Protein AF-A0A6I1JKS5-F1 (afdb_monomer)

Foldseek 3Di:
DDDDDDDPPPDCPVVNVVVVVVLVVVVVVLPVQAAEPAQCVLVVLVCVVVVVDPPGHYDYDYDPVSVVVCVVVVRDDDDRDDDPPPPD

pLDDT: mean 74.27, std 14.42, range [39.34, 89.5]

Structure (mmCIF, N/CA/C/O backbone):
data_AF-A0A6I1JKS5-F1
#
_entry.id   AF-A0A6I1JKS5-F1
#
loop_
_atom_site.group_PDB
_atom_site.id
_atom_site.type_symbol
_atom_site.label_atom_id
_atom_site.label_alt_id
_atom_site.label_comp_id
_atom_site.label_asym_id
_atom_site.label_entity_id
_atom_site.label_seq_id
_atom_site.pdbx_PDB_ins_code
_atom_site.Cartn_x
_atom_site.Cartn_y
_atom_site.Cartn_z
_atom_site.occupancy
_atom_site.B_iso_or_equiv
_atom_site.auth_seq_id
_atom_site.auth_comp_id
_atom_site.auth_asym_id
_atom_site.auth_atom_id
_atom_site.pdbx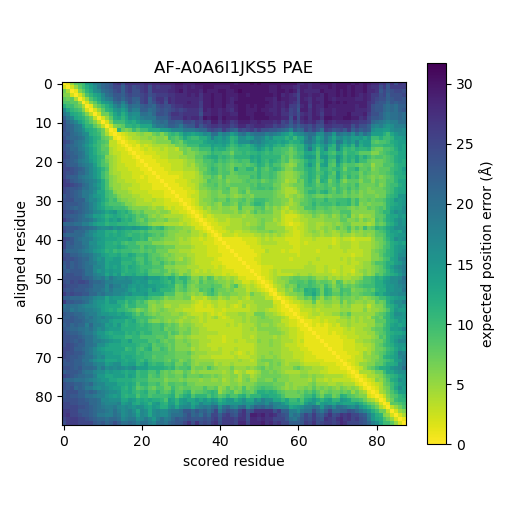_PDB_model_num
ATOM 1 N N . MET A 1 1 ? 25.640 -41.865 -11.347 1.00 48.91 1 MET A N 1
ATOM 2 C CA . MET A 1 1 ? 25.903 -40.698 -12.216 1.00 48.91 1 MET A CA 1
ATOM 3 C C . MET A 1 1 ? 25.308 -39.472 -11.533 1.00 48.91 1 MET A C 1
ATOM 5 O O . MET A 1 1 ? 24.127 -39.548 -11.217 1.00 48.91 1 MET A O 1
ATOM 9 N N . PRO A 1 2 ? 26.077 -38.418 -11.210 1.00 43.12 2 PRO A N 1
ATOM 10 C CA . PRO A 1 2 ? 25.520 -37.168 -10.687 1.00 43.12 2 PRO A CA 1
ATOM 11 C C . PRO A 1 2 ? 24.959 -36.306 -11.835 1.00 43.12 2 PRO A C 1
ATOM 13 O O . PRO A 1 2 ? 25.575 -36.218 -12.896 1.00 43.12 2 PRO A O 1
ATOM 16 N N . ALA A 1 3 ? 23.770 -35.729 -11.636 1.00 49.88 3 ALA A N 1
ATOM 17 C CA . ALA A 1 3 ? 23.070 -34.871 -12.598 1.00 49.88 3 ALA A CA 1
ATOM 18 C C . ALA A 1 3 ? 23.644 -33.430 -12.611 1.00 49.88 3 ALA A C 1
ATOM 20 O O . ALA A 1 3 ? 24.234 -33.015 -11.611 1.00 49.88 3 ALA A O 1
ATOM 21 N N . PRO A 1 4 ? 23.533 -32.695 -13.735 1.00 51.25 4 PRO A N 1
ATOM 22 C CA . PRO A 1 4 ? 24.479 -31.648 -14.115 1.00 51.25 4 PRO A CA 1
ATOM 23 C C . PRO A 1 4 ? 24.050 -30.211 -13.766 1.00 51.25 4 PRO A C 1
ATOM 25 O O . PRO A 1 4 ? 22.873 -29.917 -13.616 1.00 51.25 4 PRO A O 1
ATOM 28 N N . ALA A 1 5 ? 25.070 -29.346 -13.765 1.00 43.94 5 ALA A N 1
ATOM 29 C CA . ALA A 1 5 ? 25.098 -27.963 -14.252 1.00 43.94 5 ALA A CA 1
ATOM 30 C C . ALA A 1 5 ? 24.183 -26.912 -13.599 1.00 43.94 5 ALA A C 1
ATOM 32 O O . ALA A 1 5 ? 23.003 -26.792 -13.900 1.00 43.94 5 ALA A O 1
ATOM 33 N N . ALA A 1 6 ? 24.828 -26.042 -12.815 1.00 50.00 6 ALA A N 1
ATOM 34 C CA . ALA A 1 6 ? 24.393 -24.672 -12.593 1.00 50.00 6 ALA A CA 1
ATOM 35 C C . ALA A 1 6 ? 24.126 -23.978 -13.940 1.00 50.00 6 ALA A C 1
ATOM 37 O O . ALA A 1 6 ? 25.016 -23.887 -14.790 1.00 50.00 6 ALA A O 1
ATOM 38 N N . GLU A 1 7 ? 22.895 -23.514 -14.130 1.00 43.50 7 GLU A N 1
ATOM 39 C CA . GLU A 1 7 ? 22.498 -22.702 -15.273 1.00 43.50 7 GLU A CA 1
ATOM 40 C C . GLU A 1 7 ? 23.304 -21.392 -15.301 1.0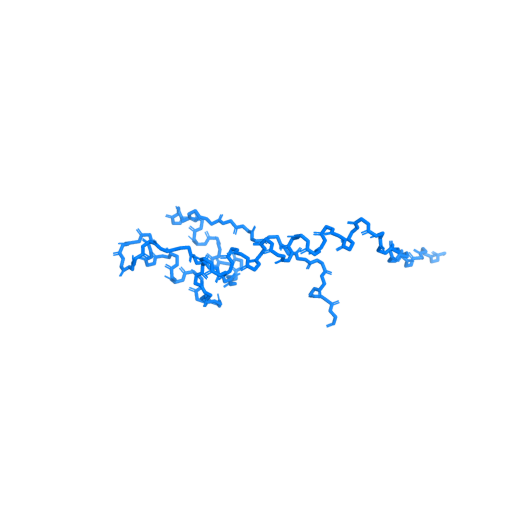0 43.50 7 GLU A C 1
ATOM 42 O O . GLU A 1 7 ? 23.488 -20.750 -14.260 1.00 43.50 7 GLU A O 1
ATOM 47 N N . PRO A 1 8 ? 23.813 -20.977 -16.474 1.00 45.81 8 PRO A N 1
ATOM 48 C CA . PRO A 1 8 ? 24.497 -19.708 -16.601 1.00 45.81 8 PRO A CA 1
ATOM 49 C C . PRO A 1 8 ? 23.453 -18.613 -16.395 1.00 45.81 8 PRO A 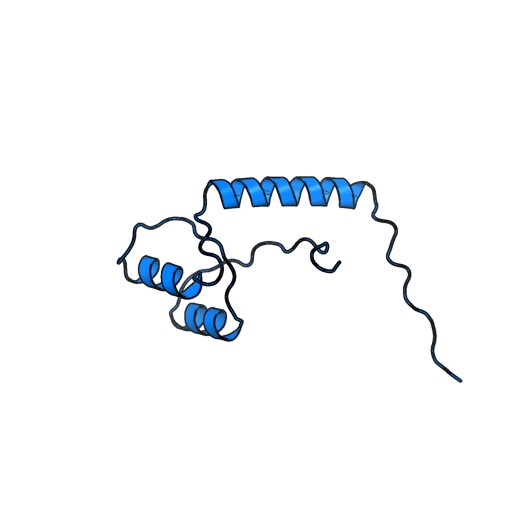C 1
ATOM 51 O O . PRO A 1 8 ? 22.511 -18.492 -17.175 1.00 45.81 8 PRO A O 1
ATOM 54 N N . VAL A 1 9 ? 23.626 -17.819 -15.340 1.00 49.88 9 VAL A N 1
ATOM 55 C CA . VAL A 1 9 ? 23.001 -16.501 -15.201 1.00 49.88 9 VAL A CA 1
ATOM 56 C C . VAL A 1 9 ? 23.192 -15.769 -16.526 1.00 49.88 9 VAL A C 1
ATOM 58 O O . VAL A 1 9 ? 24.308 -15.393 -16.891 1.00 49.88 9 VAL A O 1
ATOM 61 N N . ALA A 1 10 ? 22.106 -15.702 -17.295 1.00 53.22 10 ALA A N 1
ATOM 62 C CA . ALA A 1 10 ? 22.085 -15.160 -18.636 1.00 53.22 10 ALA A CA 1
ATOM 63 C C . ALA A 1 10 ? 22.686 -13.756 -18.605 1.00 53.22 10 ALA A C 1
ATOM 65 O O . ALA A 1 10 ? 22.348 -12.935 -17.752 1.00 53.22 10 ALA A O 1
ATOM 66 N N . MET A 1 11 ? 23.618 -13.510 -19.522 1.00 51.09 11 MET A N 1
ATOM 67 C CA . MET A 1 11 ? 24.187 -12.193 -19.774 1.00 51.09 11 MET A CA 1
ATOM 68 C C . MET A 1 11 ? 23.027 -11.202 -19.903 1.00 51.09 11 MET A C 1
ATOM 70 O O . MET A 1 11 ? 22.229 -11.328 -20.831 1.00 51.09 11 MET A O 1
ATOM 74 N N . VAL A 1 12 ? 22.905 -10.269 -18.951 1.00 56.88 12 VAL A N 1
ATOM 75 C CA . VAL A 1 12 ? 21.843 -9.256 -18.936 1.00 56.88 12 VAL A CA 1
ATOM 76 C C . VAL A 1 12 ? 21.905 -8.526 -20.272 1.00 56.88 12 VAL A C 1
ATOM 78 O O . VAL A 1 12 ? 22.854 -7.787 -20.540 1.00 56.88 12 VAL A O 1
ATOM 81 N N . SER A 1 13 ? 20.939 -8.791 -21.149 1.00 67.38 13 SER A N 1
ATOM 82 C CA . SER A 1 13 ? 20.921 -8.181 -22.476 1.00 67.38 13 SER A CA 1
ATOM 83 C C . SER A 1 13 ? 20.772 -6.660 -22.319 1.00 67.38 13 SER A C 1
ATOM 85 O O . SER A 1 13 ? 20.116 -6.213 -21.377 1.00 67.38 13 SER A O 1
ATOM 87 N N . PRO A 1 14 ? 21.307 -5.822 -23.224 1.00 67.56 14 PRO A N 1
ATOM 88 C CA . PRO A 1 14 ? 21.124 -4.364 -23.151 1.00 67.56 14 PRO A CA 1
ATOM 89 C C . PRO A 1 14 ? 19.637 -3.962 -23.072 1.00 67.56 14 PRO A C 1
ATOM 91 O O . PRO A 1 14 ? 19.282 -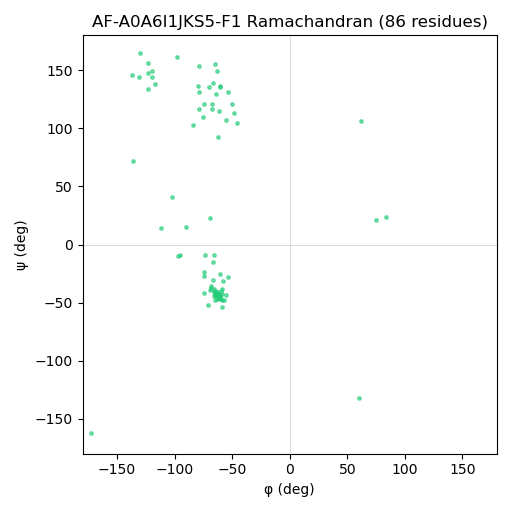2.974 -22.434 1.00 67.56 14 PRO A O 1
ATOM 94 N N . VAL A 1 15 ? 18.756 -4.796 -23.633 1.00 69.81 15 VAL A N 1
ATOM 95 C CA . VAL A 1 15 ? 17.294 -4.693 -23.522 1.00 69.81 15 VAL A CA 1
ATOM 96 C C . VAL A 1 15 ? 16.798 -4.853 -22.078 1.00 69.81 15 VAL A C 1
ATOM 98 O O . VAL A 1 15 ? 15.924 -4.106 -21.649 1.00 69.81 15 VAL A O 1
ATOM 101 N N . GLU A 1 16 ? 17.362 -5.775 -21.293 1.00 68.06 16 GLU A N 1
ATOM 102 C CA . GLU A 1 16 ? 17.030 -5.922 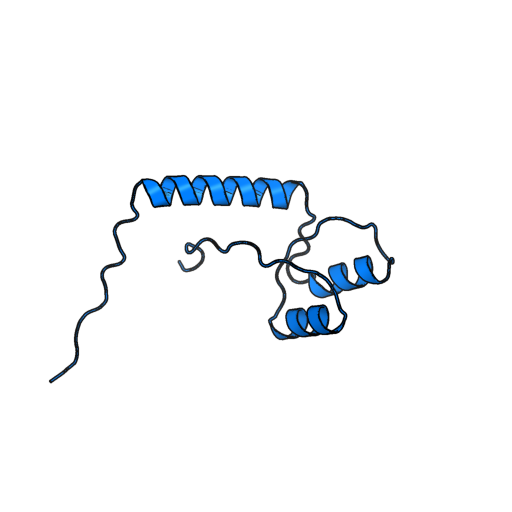-19.871 1.00 68.06 16 GLU A CA 1
ATOM 103 C C . GLU A 1 16 ? 17.522 -4.738 -19.044 1.00 68.06 16 GLU A C 1
ATOM 105 O O . GLU A 1 16 ? 16.832 -4.336 -18.112 1.00 68.06 16 GLU A O 1
ATOM 110 N N . GLN A 1 17 ? 18.678 -4.153 -19.368 1.00 71.75 17 GLN A N 1
ATOM 111 C CA . GLN A 1 17 ? 19.150 -2.955 -18.668 1.00 71.75 17 GLN A CA 1
ATOM 112 C C . GLN A 1 17 ? 18.227 -1.758 -18.920 1.00 71.75 17 GLN A C 1
ATOM 114 O O . GLN A 1 17 ? 17.849 -1.071 -17.970 1.00 71.75 17 GLN A O 1
ATOM 119 N N . GLU A 1 18 ? 17.813 -1.539 -20.171 1.00 76.81 18 GLU A N 1
ATOM 120 C CA . GLU A 1 18 ? 16.875 -0.463 -20.508 1.00 76.81 18 GLU A CA 1
ATOM 121 C C . GLU A 1 18 ? 15.493 -0.698 -19.878 1.00 76.81 18 GLU A C 1
ATOM 123 O O . GLU A 1 18 ? 14.892 0.224 -19.320 1.00 76.81 18 GLU A O 1
ATOM 128 N N . LEU A 1 19 ? 15.008 -1.942 -19.895 1.00 78.06 19 LEU A N 1
ATOM 129 C CA . LEU A 1 19 ? 13.749 -2.312 -19.254 1.00 78.06 19 LEU A CA 1
ATOM 130 C C . LEU A 1 19 ? 13.810 -2.106 -17.733 1.00 78.06 19 LEU A C 1
ATOM 132 O O . LEU A 1 19 ? 12.890 -1.527 -17.162 1.00 78.06 19 LEU A O 1
ATOM 136 N N . ARG A 1 20 ? 14.906 -2.503 -17.072 1.00 74.50 20 ARG A N 1
ATOM 137 C CA . ARG A 1 20 ? 15.124 -2.265 -15.633 1.00 74.50 20 ARG A CA 1
ATOM 138 C C . ARG A 1 20 ? 15.138 -0.775 -15.303 1.00 74.50 20 ARG A C 1
ATOM 140 O O . ARG A 1 20 ? 14.527 -0.382 -14.311 1.00 74.50 20 ARG A O 1
ATOM 147 N N . ALA A 1 21 ? 15.804 0.046 -16.117 1.00 79.56 21 ALA A N 1
ATOM 148 C CA . ALA A 1 21 ? 15.841 1.495 -15.925 1.00 79.56 21 ALA A CA 1
ATOM 149 C C . ALA A 1 21 ? 14.434 2.105 -16.022 1.00 79.56 21 ALA A C 1
ATOM 151 O O . ALA A 1 21 ? 14.026 2.842 -15.127 1.00 79.56 21 ALA A O 1
ATOM 152 N N . LYS A 1 22 ? 13.654 1.709 -17.036 1.00 79.00 22 LYS A N 1
ATOM 153 C CA . LYS A 1 22 ? 12.257 2.141 -17.199 1.00 79.00 22 LYS A CA 1
ATOM 154 C C . LYS A 1 22 ? 11.354 1.672 -16.055 1.00 79.00 22 LYS A C 1
ATOM 156 O O . LYS A 1 22 ? 10.556 2.458 -15.560 1.00 79.00 22 LYS A O 1
ATOM 161 N N . ILE A 1 23 ? 11.491 0.425 -15.590 1.00 79.31 23 ILE A N 1
ATOM 162 C CA . ILE A 1 23 ? 10.718 -0.090 -14.443 1.00 79.31 23 ILE A CA 1
ATOM 163 C C . ILE A 1 23 ? 11.092 0.657 -13.158 1.00 79.31 23 ILE A C 1
ATOM 165 O O . ILE A 1 23 ? 10.210 0.972 -12.362 1.00 79.31 23 ILE A O 1
ATOM 169 N N . ARG A 1 24 ? 12.379 0.965 -12.950 1.00 78.38 24 ARG A N 1
ATOM 170 C CA . ARG A 1 24 ? 12.832 1.756 -11.799 1.00 78.38 24 ARG A CA 1
ATOM 171 C C . ARG A 1 24 ? 12.255 3.166 -11.834 1.00 78.38 24 ARG A C 1
ATOM 173 O O . ARG A 1 24 ? 11.734 3.602 -10.819 1.00 78.38 24 ARG A O 1
ATOM 180 N N . GLU A 1 25 ? 12.308 3.840 -12.978 1.00 81.19 25 GLU A N 1
ATOM 181 C CA . GLU A 1 25 ? 11.739 5.182 -13.136 1.00 81.19 25 GLU A CA 1
ATOM 182 C C . GLU A 1 25 ? 10.222 5.178 -12.905 1.00 81.19 25 GLU A C 1
ATOM 184 O O . GLU A 1 25 ? 9.701 6.021 -12.176 1.00 81.19 25 GLU A O 1
ATOM 189 N N . LEU A 1 26 ? 9.517 4.175 -13.440 1.00 80.44 26 LEU A N 1
ATOM 190 C CA . LEU A 1 26 ? 8.088 3.992 -13.195 1.00 80.44 26 LEU A CA 1
ATOM 191 C C . LEU A 1 26 ? 7.808 3.776 -11.703 1.00 80.44 26 LEU A C 1
ATOM 193 O O . LEU A 1 26 ? 6.933 4.429 -11.141 1.00 80.44 26 LEU A O 1
ATOM 197 N N . ARG A 1 27 ? 8.582 2.901 -11.046 1.00 76.44 27 ARG A N 1
ATOM 198 C CA . ARG A 1 27 ? 8.491 2.668 -9.601 1.00 76.44 27 ARG A CA 1
ATOM 199 C C . ARG A 1 27 ? 8.743 3.957 -8.833 1.00 76.44 27 ARG A C 1
ATOM 201 O O . AR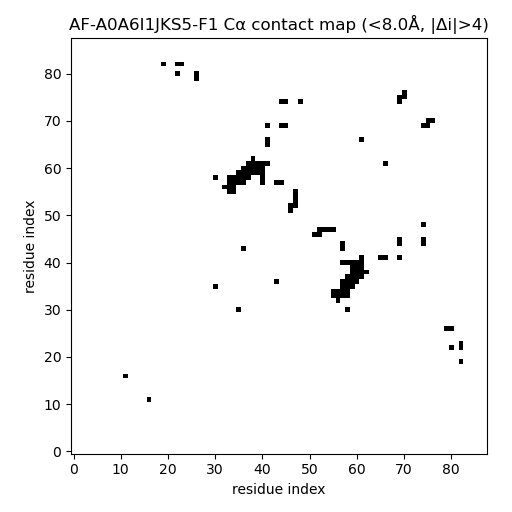G A 1 27 ? 7.953 4.272 -7.959 1.00 76.44 27 ARG A O 1
ATOM 208 N N . GLU A 1 28 ? 9.792 4.709 -9.150 1.00 78.81 28 GLU A N 1
ATOM 209 C CA . GLU A 1 28 ? 10.076 5.991 -8.502 1.00 78.81 28 GLU A CA 1
ATOM 210 C C . GLU A 1 28 ? 8.936 6.989 -8.682 1.00 78.81 28 GLU A C 1
ATOM 212 O O . GLU A 1 28 ? 8.589 7.683 -7.733 1.00 78.81 28 GLU A O 1
ATOM 217 N N . HIS A 1 29 ? 8.312 7.051 -9.858 1.00 80.38 29 HIS A N 1
ATOM 218 C CA . HIS A 1 29 ? 7.136 7.892 -10.057 1.00 80.38 29 HIS A CA 1
ATOM 219 C C . HIS A 1 29 ? 5.948 7.442 -9.210 1.00 80.38 29 HIS A C 1
ATOM 221 O O . HIS A 1 29 ? 5.308 8.288 -8.587 1.00 80.38 29 HIS A O 1
ATOM 227 N N . LEU A 1 30 ? 5.671 6.140 -9.140 1.00 76.12 30 LEU A N 1
ATOM 228 C CA . LEU A 1 30 ? 4.617 5.606 -8.275 1.00 76.12 30 LEU A CA 1
ATOM 229 C C . LEU A 1 30 ? 4.910 5.928 -6.807 1.00 76.12 30 LEU A C 1
ATOM 231 O O . LEU A 1 30 ? 4.047 6.448 -6.118 1.00 76.12 30 LEU A O 1
ATOM 235 N N . VAL A 1 31 ? 6.151 5.722 -6.367 1.00 76.19 31 VAL A N 1
ATOM 236 C CA . VAL A 1 31 ? 6.640 6.010 -5.011 1.00 76.19 31 VAL A CA 1
ATOM 237 C C . VAL A 1 31 ? 6.652 7.506 -4.688 1.00 76.19 31 VAL A C 1
ATOM 239 O O . VAL A 1 31 ? 6.467 7.880 -3.544 1.00 76.19 31 VAL A O 1
ATOM 242 N N . ARG A 1 32 ? 6.854 8.397 -5.661 1.00 78.38 32 ARG A N 1
ATOM 243 C CA . ARG A 1 32 ? 6.752 9.849 -5.424 1.00 78.38 32 ARG A CA 1
ATOM 244 C C . ARG A 1 32 ? 5.314 10.323 -5.278 1.00 78.38 32 ARG A C 1
ATOM 246 O O . ARG A 1 32 ? 5.087 11.348 -4.646 1.00 78.38 32 ARG A O 1
ATOM 253 N N . ASN A 1 33 ? 4.370 9.615 -5.891 1.00 80.19 33 ASN A N 1
ATOM 254 C CA . ASN A 1 33 ? 2.944 9.925 -5.807 1.00 80.19 33 ASN A CA 1
ATOM 255 C C . ASN A 1 33 ? 2.227 9.109 -4.717 1.00 80.19 33 ASN A C 1
ATOM 257 O O . ASN A 1 33 ? 1.064 9.383 -4.430 1.00 80.19 33 ASN A O 1
ATOM 261 N N . ALA A 1 34 ? 2.903 8.124 -4.121 1.00 81.94 34 ALA A N 1
ATOM 262 C CA . ALA A 1 34 ? 2.372 7.248 -3.089 1.00 81.94 34 ALA A CA 1
ATOM 263 C C . ALA A 1 34 ? 3.177 7.364 -1.790 1.00 81.94 34 ALA A C 1
ATOM 265 O O . ALA A 1 34 ? 4.394 7.496 -1.809 1.00 81.94 34 ALA A O 1
ATOM 266 N N . ASP A 1 35 ? 2.513 7.276 -0.645 1.00 84.50 35 ASP A N 1
ATOM 267 C CA . ASP A 1 35 ? 3.171 7.362 0.657 1.00 84.50 35 ASP A CA 1
ATOM 268 C C . ASP A 1 35 ? 3.855 6.030 1.018 1.00 84.50 35 ASP A C 1
ATOM 270 O O . ASP A 1 35 ? 3.256 4.956 0.881 1.00 84.50 35 ASP A O 1
ATOM 274 N N . HIS A 1 36 ? 5.122 6.088 1.448 1.00 83.31 36 HIS A N 1
ATOM 275 C CA . HIS A 1 36 ? 5.873 4.896 1.848 1.00 83.31 36 HIS A CA 1
ATOM 276 C C . HIS A 1 36 ? 5.570 4.526 3.296 1.00 83.31 36 HIS A C 1
ATOM 278 O O . HIS A 1 36 ? 6.131 5.097 4.234 1.0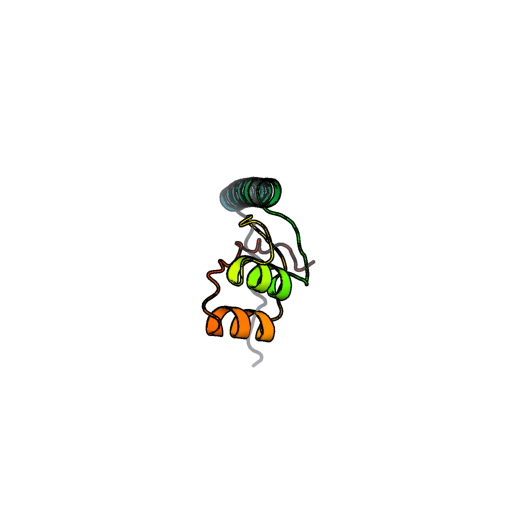0 83.31 36 HIS A O 1
ATOM 284 N N . VAL A 1 37 ? 4.746 3.502 3.469 1.00 84.44 37 VAL A N 1
ATOM 285 C CA . VAL A 1 37 ? 4.307 3.047 4.794 1.00 84.44 37 VAL A CA 1
ATOM 286 C C . VAL A 1 37 ? 5.139 1.869 5.319 1.00 84.44 37 VAL A C 1
ATOM 288 O O . VAL A 1 37 ? 5.072 1.549 6.508 1.00 84.44 37 VAL A O 1
ATOM 291 N N . GLY A 1 38 ? 5.986 1.271 4.468 1.00 83.62 38 GLY A N 1
ATOM 292 C CA . GLY A 1 38 ? 6.840 0.131 4.823 1.00 83.62 38 GLY A CA 1
ATOM 293 C C . GLY A 1 38 ? 5.999 -1.060 5.279 1.00 83.62 38 GLY A C 1
ATOM 294 O O . GLY A 1 38 ? 5.000 -1.373 4.637 1.00 83.62 38 GLY A O 1
ATOM 295 N N . ASP A 1 39 ? 6.360 -1.672 6.405 1.00 84.56 39 ASP A N 1
ATOM 296 C CA . ASP A 1 39 ? 5.647 -2.805 7.020 1.00 84.56 39 ASP A CA 1
ATOM 297 C C . ASP A 1 39 ? 4.237 -2.456 7.534 1.00 84.56 39 ASP A C 1
ATOM 299 O O . ASP A 1 39 ? 3.474 -3.335 7.911 1.00 84.56 39 ASP A O 1
ATOM 303 N N . ARG A 1 40 ? 3.855 -1.170 7.555 1.00 85.12 40 ARG A N 1
ATOM 304 C CA . ARG A 1 40 ? 2.516 -0.719 7.984 1.00 85.12 40 ARG A CA 1
ATOM 305 C C . ARG A 1 40 ? 1.508 -0.658 6.839 1.00 85.12 40 ARG A C 1
ATOM 307 O O . ARG A 1 40 ? 0.457 -0.035 6.981 1.00 85.12 40 ARG A O 1
ATOM 314 N N . PHE A 1 41 ? 1.816 -1.288 5.705 1.00 88.44 41 PHE A N 1
ATOM 315 C CA . PHE A 1 41 ? 0.928 -1.305 4.545 1.00 88.44 41 PHE A CA 1
ATOM 316 C C . PHE A 1 41 ? -0.462 -1.826 4.892 1.00 88.44 41 PHE A C 1
ATOM 318 O O . PHE A 1 41 ? -1.447 -1.207 4.503 1.00 88.44 41 PHE A O 1
ATOM 325 N N . ALA A 1 42 ? -0.545 -2.902 5.673 1.00 88.62 42 ALA A N 1
ATOM 326 C CA . ALA A 1 42 ? -1.826 -3.495 6.019 1.00 88.62 42 ALA A CA 1
ATOM 327 C C . ALA A 1 42 ? -2.698 -2.568 6.874 1.00 88.62 42 ALA A C 1
ATOM 329 O O . ALA A 1 42 ? -3.859 -2.319 6.557 1.00 88.62 42 ALA A O 1
ATOM 330 N N . GLU A 1 43 ? -2.117 -1.988 7.921 1.00 88.31 43 GLU A N 1
ATOM 331 C CA . GLU A 1 43 ? -2.814 -1.041 8.791 1.00 88.31 43 GLU A CA 1
ATOM 332 C C . GLU A 1 43 ? -3.294 0.203 8.036 1.00 88.31 43 GLU A C 1
ATOM 334 O O . GLU A 1 43 ? -4.435 0.628 8.201 1.00 88.31 43 GLU A O 1
ATOM 339 N N . GLU A 1 44 ? -2.436 0.797 7.206 1.00 88.38 44 GLU A N 1
ATOM 340 C CA . GLU A 1 44 ? -2.791 2.011 6.469 1.00 88.38 44 GLU A CA 1
ATOM 341 C C . GLU A 1 44 ? -3.836 1.721 5.389 1.00 88.38 44 GLU A C 1
ATOM 343 O O . GLU A 1 44 ? -4.772 2.502 5.229 1.00 88.38 44 GLU A O 1
ATOM 348 N N . ALA A 1 45 ? -3.736 0.580 4.701 1.00 87.06 45 ALA A N 1
ATOM 349 C CA . ALA A 1 45 ? -4.717 0.183 3.698 1.00 87.06 45 ALA A CA 1
ATOM 350 C C . ALA A 1 45 ? -6.106 -0.030 4.320 1.00 87.06 45 ALA A C 1
ATOM 352 O O . ALA A 1 45 ? -7.102 0.445 3.771 1.00 87.06 45 ALA A O 1
ATOM 353 N N . ARG A 1 46 ? -6.164 -0.646 5.510 1.00 87.75 46 ARG A N 1
ATOM 354 C CA . ARG A 1 46 ? -7.391 -0.746 6.314 1.00 87.75 46 ARG A CA 1
ATOM 355 C C . ARG A 1 46 ? -7.942 0.630 6.652 1.00 87.75 46 ARG A C 1
ATOM 357 O O . ARG A 1 46 ? -9.093 0.910 6.344 1.00 87.75 46 ARG A O 1
ATOM 364 N N . LYS A 1 47 ? -7.130 1.518 7.232 1.00 88.56 47 LYS A N 1
ATOM 365 C CA . LYS A 1 47 ? -7.585 2.861 7.632 1.00 88.56 47 LYS A CA 1
ATOM 366 C C . LYS A 1 47 ? -8.132 3.674 6.458 1.00 88.56 47 LYS A C 1
ATOM 368 O O . LYS A 1 47 ? -9.131 4.369 6.621 1.00 88.56 47 LYS A O 1
ATOM 373 N N . ILE A 1 48 ? -7.519 3.568 5.277 1.00 87.25 48 ILE A N 1
ATOM 374 C CA . ILE A 1 48 ? -8.017 4.218 4.054 1.00 87.25 48 ILE A CA 1
ATOM 375 C C . ILE A 1 48 ? -9.377 3.629 3.654 1.00 87.25 48 ILE A C 1
ATOM 377 O O . ILE A 1 48 ? -10.304 4.378 3.346 1.00 87.25 48 ILE A O 1
ATOM 381 N N . HIS A 1 49 ? -9.520 2.303 3.717 1.00 84.50 49 HIS A N 1
ATOM 382 C CA . HIS A 1 49 ? -10.768 1.604 3.407 1.00 84.50 49 HIS A CA 1
ATOM 383 C C . HIS A 1 49 ? -11.904 1.946 4.389 1.00 84.50 49 HIS A C 1
ATOM 385 O O . HIS A 1 49 ? -13.024 2.222 3.963 1.00 84.50 49 HIS A O 1
ATOM 391 N N . TYR A 1 50 ? -11.615 2.007 5.694 1.00 85.12 50 TYR A N 1
ATOM 392 C CA . TYR A 1 50 ? -12.571 2.421 6.730 1.00 85.12 50 TYR A CA 1
ATOM 393 C C . TYR A 1 50 ? -12.855 3.936 6.729 1.00 85.12 50 TYR A C 1
ATOM 395 O O . TYR A 1 50 ? -13.769 4.388 7.419 1.00 85.12 50 TYR A O 1
ATOM 403 N N . GLY A 1 51 ? -12.108 4.729 5.953 1.00 85.50 51 GLY A N 1
ATOM 404 C CA . GLY A 1 51 ? -12.254 6.185 5.890 1.00 85.50 51 GLY A CA 1
ATOM 405 C C . GLY A 1 51 ? -11.692 6.924 7.109 1.00 85.50 51 GLY A C 1
ATOM 406 O O . GLY A 1 51 ? -12.078 8.063 7.368 1.00 85.50 51 GLY A O 1
ATOM 407 N N . GLU A 1 52 ? -10.791 6.293 7.863 1.00 82.94 52 GLU A N 1
ATOM 408 C CA . GLU A 1 52 ? -10.067 6.920 8.974 1.00 82.94 52 GLU A CA 1
ATOM 409 C C . GLU A 1 52 ? -8.964 7.874 8.487 1.00 82.94 52 GLU A C 1
ATOM 411 O O . GLU A 1 52 ? -8.581 8.795 9.212 1.00 82.94 52 GLU A O 1
ATOM 416 N N . THR A 1 53 ? -8.453 7.683 7.265 1.00 80.19 53 THR A N 1
ATOM 417 C CA . THR A 1 53 ? -7.423 8.539 6.652 1.00 80.19 53 THR A CA 1
ATOM 418 C C . THR A 1 53 ? -7.814 8.989 5.242 1.00 80.19 53 THR A C 1
ATOM 420 O O . THR A 1 53 ? -8.739 8.457 4.626 1.00 80.19 53 THR A O 1
ATOM 423 N N . GLU A 1 54 ? -7.124 10.010 4.720 1.00 75.94 54 GLU A N 1
ATOM 424 C CA . GLU A 1 54 ? -7.312 10.457 3.336 1.00 75.94 54 GLU A CA 1
ATOM 425 C C . GLU A 1 54 ? -6.977 9.338 2.340 1.00 75.94 54 GLU A C 1
ATOM 427 O O . GLU A 1 54 ? -5.943 8.678 2.457 1.00 75.94 54 GLU A O 1
ATOM 432 N N . HIS A 1 55 ? -7.828 9.177 1.319 1.00 73.44 55 HIS A N 1
ATOM 433 C CA . HIS A 1 55 ? -7.583 8.286 0.185 1.00 73.44 55 HIS A CA 1
ATOM 434 C C . HIS A 1 55 ? -6.341 8.747 -0.585 1.00 73.44 55 HIS A C 1
ATOM 436 O O . HIS A 1 55 ? -6.406 9.585 -1.485 1.00 73.44 55 HIS A O 1
ATOM 442 N N . ARG A 1 56 ? -5.194 8.183 -0.215 1.00 81.56 56 ARG A N 1
ATOM 443 C CA . ARG A 1 56 ? -3.895 8.404 -0.849 1.00 81.56 56 ARG A CA 1
ATOM 444 C C . ARG A 1 56 ? -3.355 7.084 -1.374 1.00 81.56 56 ARG A C 1
ATOM 446 O O . ARG A 1 56 ? -3.614 6.027 -0.806 1.00 81.56 56 ARG A O 1
ATOM 453 N N . SER A 1 57 ? -2.586 7.145 -2.458 1.00 81.06 57 SER A N 1
ATOM 454 C CA . SER A 1 57 ? -1.828 5.971 -2.891 1.00 81.06 57 SER A CA 1
ATOM 455 C C . SER A 1 57 ? -0.805 5.651 -1.805 1.00 81.06 57 SER A C 1
ATOM 457 O O . SER A 1 57 ? -0.092 6.546 -1.362 1.00 81.06 57 SER A O 1
ATOM 459 N N . ILE A 1 58 ? -0.741 4.403 -1.357 1.00 84.19 58 ILE A N 1
ATOM 460 C CA . ILE A 1 58 ? 0.261 3.942 -0.394 1.00 84.19 58 ILE A CA 1
ATOM 461 C C . ILE A 1 58 ? 1.023 2.773 -0.994 1.00 84.19 58 ILE A C 1
ATOM 463 O O . ILE A 1 58 ? 0.473 1.981 -1.762 1.00 84.19 58 ILE A O 1
ATOM 467 N N . PHE A 1 59 ? 2.297 2.657 -0.648 1.00 84.50 59 PHE A N 1
ATOM 468 C CA . PHE A 1 59 ? 3.083 1.485 -0.988 1.00 84.50 59 PHE A CA 1
ATOM 469 C C . PHE A 1 59 ? 3.930 1.056 0.199 1.00 84.50 59 PHE A C 1
ATOM 471 O O . PHE A 1 59 ? 4.421 1.867 0.987 1.00 84.50 59 PHE A O 1
ATOM 478 N N . GLY A 1 60 ? 4.118 -0.246 0.317 1.00 85.00 60 GLY A N 1
ATOM 479 C CA . GLY A 1 60 ? 4.878 -0.811 1.408 1.00 85.00 60 GLY A CA 1
ATOM 480 C C . GLY A 1 60 ? 5.090 -2.296 1.215 1.00 85.00 60 GLY A C 1
ATOM 481 O O . GLY A 1 60 ? 4.970 -2.829 0.109 1.00 85.00 60 GLY A O 1
ATOM 482 N N . GLN A 1 61 ? 5.432 -2.939 2.313 1.00 83.50 61 GLN A N 1
ATOM 483 C CA . GLN A 1 61 ? 5.636 -4.365 2.405 1.00 83.50 61 GLN A CA 1
ATOM 484 C C . GLN A 1 61 ? 4.589 -4.905 3.375 1.00 83.50 61 GLN A C 1
ATOM 486 O O . GLN A 1 61 ? 4.285 -4.279 4.383 1.00 83.50 61 GLN A O 1
ATOM 491 N N . ALA A 1 62 ? 3.996 -6.035 3.030 1.00 85.69 62 ALA A N 1
ATOM 492 C CA . ALA A 1 62 ? 3.073 -6.744 3.897 1.00 85.69 62 ALA A CA 1
ATOM 493 C C . ALA A 1 62 ? 3.504 -8.201 3.927 1.00 85.69 62 ALA A C 1
ATOM 495 O O . ALA A 1 62 ? 3.978 -8.744 2.917 1.00 85.69 62 ALA A O 1
ATOM 496 N N . THR A 1 63 ? 3.348 -8.838 5.079 1.00 86.44 63 THR A N 1
ATOM 497 C CA . THR A 1 63 ? 3.507 -10.285 5.162 1.00 86.44 63 THR A CA 1
ATOM 498 C C . THR A 1 63 ? 2.421 -10.975 4.327 1.00 86.44 63 THR A C 1
ATOM 500 O O . THR A 1 63 ? 1.360 -10.405 4.072 1.00 86.44 63 THR A O 1
ATOM 503 N N . PRO A 1 64 ? 2.654 -12.213 3.859 1.00 84.44 64 PRO A N 1
ATOM 504 C CA . PRO A 1 64 ? 1.644 -12.950 3.100 1.00 84.44 64 PRO A CA 1
ATOM 505 C C . PRO A 1 64 ? 0.352 -13.198 3.891 1.00 84.44 64 PRO A C 1
ATOM 507 O O . PRO A 1 64 ? -0.694 -13.378 3.275 1.00 84.44 64 PRO A O 1
ATOM 510 N N . ASP A 1 65 ? 0.428 -13.217 5.224 1.00 88.00 65 ASP A N 1
ATOM 511 C CA . ASP A 1 65 ? -0.736 -13.328 6.104 1.00 88.00 65 ASP A CA 1
ATOM 512 C C . ASP A 1 65 ? -1.549 -12.027 6.085 1.00 88.00 65 ASP A C 1
ATOM 514 O O . ASP A 1 65 ? -2.716 -12.039 5.705 1.00 88.00 65 ASP A O 1
ATOM 518 N N . GLU A 1 66 ? -0.891 -10.886 6.317 1.00 87.69 66 GLU A N 1
ATOM 519 C CA . GLU A 1 66 ? -1.514 -9.563 6.215 1.00 87.69 66 GLU A CA 1
ATOM 520 C C . GLU A 1 66 ? -2.113 -9.311 4.830 1.00 87.69 66 GLU A C 1
ATOM 522 O O . GLU A 1 66 ? -3.263 -8.909 4.720 1.00 87.69 66 GLU A O 1
ATOM 527 N N . ALA A 1 67 ? -1.377 -9.594 3.750 1.00 84.69 67 ALA A N 1
ATOM 528 C CA . ALA A 1 67 ? -1.887 -9.435 2.387 1.00 84.69 67 ALA A CA 1
ATOM 529 C C . ALA A 1 67 ? -3.156 -10.268 2.139 1.00 84.69 67 ALA A C 1
ATOM 531 O O . ALA A 1 67 ? -4.021 -9.872 1.357 1.00 84.69 67 ALA A O 1
ATOM 532 N N . ARG A 1 68 ? -3.275 -11.422 2.806 1.00 86.50 68 ARG A N 1
ATOM 533 C CA . ARG A 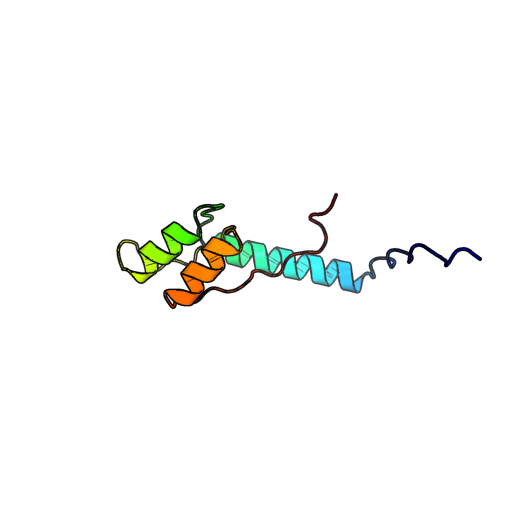1 68 ? -4.459 -12.274 2.730 1.00 86.50 68 ARG A CA 1
ATOM 534 C C . ARG A 1 68 ? -5.625 -11.685 3.510 1.00 86.50 68 ARG A C 1
ATOM 536 O O . ARG A 1 68 ? -6.730 -11.699 2.981 1.00 86.50 68 ARG A O 1
ATOM 543 N N . GLU A 1 69 ? -5.384 -11.144 4.700 1.00 89.50 69 GLU A N 1
ATOM 544 C CA . GLU A 1 69 ? -6.416 -10.426 5.455 1.00 89.50 69 GLU A CA 1
ATOM 545 C C . GLU A 1 69 ? -6.916 -9.193 4.693 1.00 89.50 69 GLU A C 1
ATOM 547 O O . GLU A 1 69 ? -8.120 -8.996 4.579 1.00 89.50 69 GLU A O 1
ATOM 552 N N . LEU A 1 70 ? -6.010 -8.414 4.089 1.00 86.88 70 LEU A N 1
ATOM 553 C CA . LEU A 1 70 ? -6.377 -7.265 3.256 1.00 86.88 70 LEU A CA 1
ATOM 554 C C . LEU A 1 70 ? -7.272 -7.683 2.086 1.00 86.88 70 LEU A C 1
ATOM 556 O O . LEU A 1 70 ? -8.263 -7.021 1.788 1.00 86.88 70 LEU A O 1
ATOM 560 N N . ALA A 1 71 ? -6.939 -8.798 1.433 1.00 86.00 71 ALA A N 1
ATOM 561 C CA . ALA A 1 71 ? -7.749 -9.329 0.345 1.00 86.00 71 ALA A CA 1
ATOM 562 C C . ALA A 1 71 ? -9.129 -9.811 0.830 1.00 86.00 71 ALA A C 1
ATOM 564 O O . ALA A 1 71 ? -10.113 -9.612 0.120 1.00 86.00 71 ALA A O 1
ATOM 565 N N . ASP A 1 72 ? -9.204 -10.426 2.015 1.00 87.62 72 ASP A N 1
ATOM 566 C CA . ASP A 1 72 ? -10.456 -10.903 2.625 1.00 87.62 72 ASP A CA 1
ATOM 567 C C . ASP A 1 72 ? -11.368 -9.740 3.049 1.00 87.62 72 ASP A C 1
ATOM 569 O O . ASP A 1 72 ? -12.576 -9.782 2.825 1.00 87.62 72 ASP A O 1
ATOM 573 N N . GLU A 1 73 ? -10.779 -8.649 3.548 1.00 84.00 73 GLU A N 1
ATOM 574 C CA . GLU A 1 73 ? -11.478 -7.388 3.830 1.00 84.00 73 GLU A CA 1
ATOM 575 C C . GLU A 1 73 ? -11.983 -6.677 2.563 1.00 84.00 73 GLU A C 1
ATOM 577 O O . GLU A 1 73 ? -12.836 -5.796 2.653 1.00 84.00 73 GLU A O 1
ATOM 582 N N . GLY A 1 74 ? -11.505 -7.061 1.375 1.00 82.69 74 GLY A N 1
ATOM 583 C CA . GLY A 1 74 ? -11.878 -6.425 0.109 1.00 82.69 74 GLY A CA 1
ATOM 584 C C . GLY A 1 74 ? -11.060 -5.172 -0.209 1.00 82.69 74 GLY A C 1
ATOM 585 O O . GLY A 1 74 ? -11.507 -4.309 -0.965 1.00 82.69 74 GLY A O 1
ATOM 586 N N . ILE A 1 75 ? -9.861 -5.060 0.358 1.00 84.19 75 ILE A N 1
ATOM 587 C CA . ILE A 1 75 ? -8.928 -3.975 0.067 1.00 84.19 75 ILE A CA 1
ATOM 588 C C . ILE A 1 75 ? -8.241 -4.277 -1.266 1.00 84.19 75 ILE A C 1
ATOM 590 O O . ILE A 1 75 ? -7.508 -5.256 -1.409 1.00 84.19 75 ILE A O 1
ATOM 594 N N . GLU A 1 76 ? -8.467 -3.419 -2.260 1.00 78.38 76 GLU A N 1
ATOM 595 C CA . GLU A 1 76 ? -7.830 -3.534 -3.570 1.00 78.38 76 GLU A CA 1
ATOM 596 C C . GLU A 1 76 ? -6.368 -3.083 -3.490 1.00 78.38 76 GLU A C 1
ATOM 598 O O . GLU A 1 76 ? -6.065 -1.898 -3.344 1.00 78.38 76 GLU A O 1
ATOM 603 N N . PHE A 1 77 ? -5.442 -4.034 -3.603 1.00 79.38 77 PHE A N 1
ATOM 604 C CA . PHE A 1 77 ? -4.012 -3.756 -3.689 1.00 79.38 77 PHE A CA 1
ATOM 605 C C . PHE A 1 77 ? -3.402 -4.345 -4.960 1.00 79.38 77 PHE A C 1
ATOM 607 O O . PHE A 1 77 ? -3.890 -5.313 -5.550 1.00 79.38 77 PHE A O 1
ATOM 614 N N . HIS A 1 78 ? -2.281 -3.762 -5.377 1.00 77.44 78 HIS A N 1
ATOM 615 C CA . HIS A 1 78 ? -1.515 -4.231 -6.521 1.00 77.44 78 HIS A CA 1
ATOM 616 C C . HIS A 1 78 ? -0.087 -4.548 -6.105 1.00 77.44 78 HIS A C 1
ATOM 618 O O . HIS A 1 78 ? 0.572 -3.764 -5.423 1.00 77.44 78 HIS A O 1
ATOM 624 N N . ALA A 1 79 ? 0.403 -5.704 -6.548 1.00 71.38 79 ALA A N 1
ATOM 625 C CA . ALA A 1 79 ? 1.799 -6.055 -6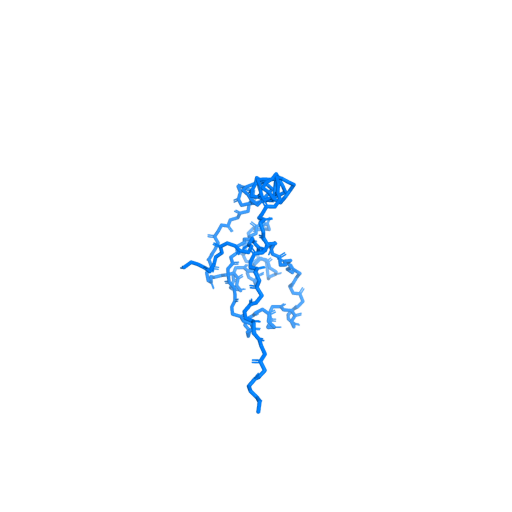.370 1.00 71.38 79 ALA A CA 1
ATOM 626 C C . ALA A 1 79 ? 2.662 -5.121 -7.225 1.00 71.38 79 ALA A C 1
ATOM 628 O O . ALA A 1 79 ? 2.522 -5.070 -8.450 1.00 71.38 79 ALA A O 1
ATOM 629 N N . LEU A 1 80 ? 3.569 -4.390 -6.578 1.00 69.50 80 LEU A N 1
ATOM 630 C CA . LEU A 1 80 ? 4.581 -3.635 -7.300 1.00 69.50 80 LEU A CA 1
ATOM 631 C C . LEU A 1 80 ? 5.534 -4.608 -8.012 1.00 69.50 80 LEU A C 1
ATOM 633 O O . LEU A 1 80 ? 5.927 -5.620 -7.424 1.00 69.50 80 LEU A O 1
ATOM 637 N N . PRO A 1 81 ? 5.942 -4.311 -9.258 1.00 63.28 81 PRO A N 1
ATOM 638 C CA . PRO A 1 81 ? 6.897 -5.140 -9.975 1.00 63.28 81 PRO A CA 1
ATOM 639 C C . PRO A 1 81 ? 8.229 -5.175 -9.215 1.00 63.28 81 PRO A C 1
ATOM 641 O O . PRO A 1 81 ? 8.913 -4.158 -9.068 1.00 63.28 81 PRO A O 1
ATOM 644 N N . VAL A 1 82 ? 8.595 -6.360 -8.724 1.00 60.25 82 VAL A N 1
ATOM 645 C CA . VAL A 1 82 ? 9.893 -6.603 -8.094 1.00 60.25 82 VAL A CA 1
ATOM 646 C C . VAL A 1 82 ? 10.963 -6.664 -9.178 1.00 60.25 82 VAL A C 1
ATOM 648 O O . VAL A 1 82 ? 10.892 -7.477 -10.100 1.00 60.25 82 VAL A O 1
ATOM 651 N N . LEU A 1 83 ? 11.961 -5.781 -9.095 1.00 56.91 83 LEU A N 1
ATOM 652 C CA . LEU A 1 83 ? 13.159 -5.957 -9.907 1.00 56.91 83 LEU A CA 1
ATOM 653 C C . LEU A 1 83 ? 13.913 -7.177 -9.352 1.00 56.91 83 LEU A C 1
ATOM 655 O O . LEU A 1 83 ? 14.080 -7.265 -8.137 1.00 56.91 83 LEU A O 1
ATOM 659 N N . PRO A 1 84 ? 14.416 -8.085 -10.204 1.00 51.03 84 PRO A N 1
ATOM 660 C CA . PRO A 1 84 ? 15.156 -9.280 -9.784 1.00 51.03 84 PRO A CA 1
ATOM 661 C C . PRO A 1 84 ? 16.548 -8.998 -9.174 1.00 51.03 84 PRO A C 1
ATOM 663 O O . PRO A 1 84 ? 17.400 -9.878 -9.176 1.00 51.03 84 PRO A O 1
ATOM 666 N N . ASP A 1 85 ? 16.792 -7.794 -8.653 1.00 48.91 85 ASP A N 1
ATOM 667 C CA . ASP A 1 85 ? 18.094 -7.341 -8.141 1.00 48.91 85 ASP A CA 1
ATOM 668 C C . ASP A 1 85 ? 18.111 -7.143 -6.611 1.00 48.91 85 ASP A C 1
ATOM 670 O O . ASP A 1 85 ? 19.033 -6.540 -6.086 1.00 48.91 85 ASP A O 1
ATOM 674 N N . ASP A 1 86 ? 17.113 -7.648 -5.877 1.00 48.53 86 ASP A N 1
ATOM 675 C CA . ASP A 1 86 ? 17.117 -7.659 -4.399 1.00 48.53 86 ASP A CA 1
ATOM 676 C C . ASP A 1 86 ? 17.473 -9.056 -3.850 1.00 48.53 86 ASP A C 1
ATOM 678 O O . ASP A 1 86 ? 16.855 -9.604 -2.942 1.00 48.53 86 ASP A O 1
ATOM 682 N N . ARG A 1 87 ? 18.448 -9.704 -4.493 1.00 41.97 87 ARG A N 1
ATOM 683 C CA . ARG A 1 87 ? 19.150 -10.884 -3.967 1.00 41.97 87 ARG A CA 1
ATOM 684 C C . ARG A 1 87 ? 20.639 -10.697 -4.236 1.00 41.97 87 ARG A C 1
ATOM 686 O O . ARG A 1 87 ? 21.185 -11.338 -5.132 1.00 41.97 87 ARG A O 1
ATOM 693 N N . ASN A 1 88 ? 21.264 -9.779 -3.504 1.00 39.34 88 ASN A N 1
ATOM 694 C CA . ASN A 1 88 ? 22.719 -9.712 -3.374 1.00 39.34 88 ASN A CA 1
ATOM 695 C C . ASN A 1 88 ? 23.088 -10.020 -1.925 1.00 39.34 88 ASN A C 1
ATOM 697 O O . ASN A 1 88 ? 22.549 -9.318 -1.041 1.00 39.34 88 ASN A O 1
#

Secondary structure (DSSP, 8-state):
-PPP-PPP-----HHHHHHHHHHHHHHHHHHHHSEEEETTHHHHHHHHHHTSS----EEE---HHHHHHHHHHT---------TT---

Solvent-accessible surface area (backbone atoms only — not comparable to full-atom values): 5625 Å² total; per-residue (Å²): 135,86,86,81,78,86,77,77,81,69,76,80,45,74,67,52,56,52,48,50,53,52,51,48,52,51,48,50,51,51,53,73,70,18,49,81,50,39,78,42,31,52,62,51,53,46,33,36,72,75,61,76,43,78,90,64,54,68,45,58,42,63,55,76,66,48,52,46,52,39,50,73,76,65,54,90,79,77,88,73,87,77,70,95,76,86,80,124

Radius of gyration: 18.0 Å; Cα contacts (8 Å, |Δi|>4): 64; chains: 1; bounding box: 38×51×32 Å

Sequence (88 aa):
MPAPAAEPVAMVSPVEQELRAKIRELREHLVRNADHVGDRFAEEARKIHYGETEHRSIFGQATPDEARELADEGIEFHALPVLPDDRN

Mean predicted aligned error: 11.59 Å